Protein AF-A0A926HFA6-F1 (afdb_monomer)

Sequence (165 aa):
MVREMSLPEALQGIVALVVEFMQSDSCLVYLLEGDRLVLCASNDPDTTAVGKVSLKLDEGLTGWVARERRLLAITREAYTDPRFKYFKDLPEDTFESFLSAPVISRNHVVGVINVQHRAAHNHSGDELEMITTVGEQVGCLLMLARLDSGGIDLTHHAELVFSSR

Secondary structure (DSSP, 8-state):
-PPP--HHHHHHHHHHHHHHHHT-SEEEEEEEETTEEEEEEES-S-GGGTTT-EEETTSHHHHHHHHHT--EEE-S-GGGSTT----TTSS-S--SEEEEEEEEETTEEEEEEEEEESS-----HHHHHHHHHHHHHHHHHHHHHHHHHH----TTSSSSS----

Foldseek 3Di:
DDDDDDLLRVVQVLQVVLCVVVVFPKKWKFFDDPQKTFTRYMPDPDCPRHRPDIDGLQAAPFSVCQVVQDKDKQQFPSLVPPRHDDDPPDPDSQFGIKTKHFQDAPNHGGIMMMTTHNDGHDQDPVSNVVRNVSSPVSNVVVVVNVVVVVDPPPPPPDPDPPPDD

Structure (mmCIF, N/CA/C/O backbone):
data_AF-A0A926HFA6-F1
#
_entry.id   AF-A0A926HFA6-F1
#
loop_
_atom_site.group_PDB
_atom_site.id
_atom_site.type_symbol
_atom_site.label_atom_id
_atom_site.label_alt_id
_atom_site.label_comp_id
_atom_site.label_asym_id
_atom_site.label_entity_id
_atom_site.label_seq_id
_atom_site.pdbx_PDB_ins_code
_atom_site.Cartn_x
_atom_site.Cartn_y
_atom_site.Cartn_z
_atom_site.occupancy
_atom_site.B_iso_or_equiv
_atom_site.auth_seq_id
_atom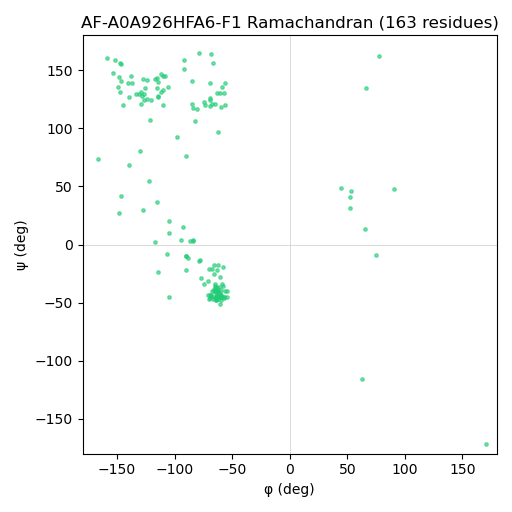_site.auth_comp_id
_atom_site.auth_asym_id
_atom_site.auth_atom_id
_atom_site.pdbx_PDB_model_num
ATOM 1 N N . MET A 1 1 ? 12.755 -1.376 28.988 1.00 39.31 1 MET A N 1
ATOM 2 C CA . MET A 1 1 ? 11.611 -0.450 29.115 1.00 39.31 1 MET A CA 1
ATOM 3 C C . MET A 1 1 ? 10.992 -0.350 27.733 1.00 39.31 1 MET A C 1
ATOM 5 O O . MET A 1 1 ? 11.656 0.164 26.843 1.00 39.31 1 MET A O 1
ATOM 9 N N . VAL A 1 2 ? 9.831 -0.968 27.504 1.00 51.59 2 VAL A N 1
ATOM 10 C CA . VAL A 1 2 ? 9.136 -0.861 26.211 1.00 51.59 2 VAL A CA 1
ATOM 11 C C . VAL A 1 2 ? 8.546 0.545 26.160 1.00 51.59 2 VAL A C 1
ATOM 13 O O . VAL A 1 2 ? 7.825 0.931 27.074 1.00 51.59 2 VAL A O 1
ATOM 16 N N . ARG A 1 3 ? 8.947 1.344 25.171 1.00 60.06 3 ARG A N 1
ATOM 17 C CA . ARG A 1 3 ? 8.405 2.688 24.959 1.00 60.06 3 ARG A CA 1
ATOM 18 C C . ARG A 1 3 ? 6.957 2.532 24.496 1.00 60.06 3 ARG A C 1
ATOM 20 O O . ARG A 1 3 ? 6.728 1.842 23.506 1.00 60.06 3 ARG A O 1
ATOM 27 N N . GLU A 1 4 ? 6.010 3.154 25.196 1.00 70.94 4 GLU A N 1
ATOM 28 C CA . GLU A 1 4 ? 4.662 3.338 24.653 1.00 70.94 4 GLU A CA 1
ATOM 29 C C . GLU A 1 4 ? 4.792 4.160 23.369 1.00 70.94 4 GLU A C 1
ATOM 31 O O . GLU A 1 4 ? 5.350 5.259 23.370 1.00 70.94 4 GLU A O 1
ATOM 36 N N . MET A 1 5 ? 4.374 3.566 22.258 1.00 81.06 5 MET A N 1
ATOM 37 C CA . MET A 1 5 ? 4.449 4.152 20.928 1.00 81.06 5 MET A CA 1
ATOM 38 C C . MET A 1 5 ? 3.023 4.382 20.448 1.00 81.06 5 MET A C 1
ATOM 40 O O . MET A 1 5 ? 2.198 3.469 20.491 1.00 81.06 5 MET A O 1
ATOM 44 N N . SER A 1 6 ? 2.728 5.600 20.006 1.00 90.50 6 SER A N 1
ATOM 45 C CA . SER A 1 6 ? 1.424 5.922 19.431 1.00 90.50 6 SER A CA 1
ATOM 46 C C . SER A 1 6 ? 1.219 5.185 18.103 1.00 90.50 6 SER A C 1
ATOM 48 O O . SER A 1 6 ? 2.180 4.822 17.420 1.00 90.50 6 SER A O 1
ATOM 50 N N . LEU A 1 7 ? -0.039 4.975 17.700 1.00 91.25 7 LEU A N 1
ATOM 51 C CA . LEU A 1 7 ? -0.348 4.331 16.420 1.00 91.25 7 LEU A CA 1
ATOM 52 C C . LEU A 1 7 ? 0.334 5.031 15.223 1.00 91.25 7 LEU A C 1
ATOM 54 O O . LEU A 1 7 ? 0.933 4.322 14.416 1.00 91.25 7 LEU A O 1
ATOM 58 N N . PRO A 1 8 ? 0.325 6.376 15.098 1.00 92.31 8 PRO A N 1
ATOM 59 C CA . PRO A 1 8 ? 1.038 7.049 14.013 1.00 92.31 8 PRO A CA 1
ATOM 60 C C . PRO A 1 8 ? 2.545 6.764 14.009 1.00 92.31 8 PRO A C 1
ATOM 62 O O . PRO A 1 8 ? 3.105 6.466 12.958 1.00 92.31 8 PRO A O 1
ATOM 65 N N . GLU A 1 9 ? 3.201 6.786 15.174 1.00 92.94 9 GLU A N 1
ATOM 66 C CA . GLU A 1 9 ? 4.629 6.451 15.279 1.00 92.94 9 GLU A CA 1
ATOM 67 C C . GLU A 1 9 ? 4.904 4.995 14.880 1.00 92.94 9 GLU A C 1
ATOM 69 O O . GLU A 1 9 ? 5.888 4.714 14.196 1.00 92.94 9 GLU A O 1
ATOM 74 N N . ALA A 1 10 ? 4.020 4.072 15.265 1.00 95.00 10 ALA A N 1
ATOM 75 C CA . ALA A 1 10 ? 4.133 2.662 14.920 1.00 95.00 10 ALA A CA 1
ATOM 76 C C . ALA A 1 10 ? 4.002 2.431 13.409 1.00 95.00 10 ALA A C 1
ATOM 78 O O . ALA A 1 10 ? 4.825 1.734 12.817 1.00 95.00 10 ALA A O 1
ATOM 79 N N . LEU A 1 11 ? 3.003 3.052 12.772 1.00 96.50 11 LEU A N 1
ATOM 80 C CA . LEU A 1 11 ? 2.820 2.985 11.321 1.00 96.50 11 LEU A CA 1
ATOM 81 C C . LEU A 1 11 ? 4.012 3.599 10.583 1.00 96.50 11 LEU A C 1
ATOM 83 O O . LEU A 1 11 ? 4.476 3.019 9.603 1.00 96.50 11 LEU A O 1
ATOM 87 N N . GLN A 1 12 ? 4.554 4.714 11.080 1.00 96.56 12 GLN A N 1
ATOM 88 C CA . GLN A 1 12 ? 5.748 5.330 10.504 1.00 96.56 12 GLN A CA 1
ATOM 89 C C . GLN A 1 12 ? 6.974 4.411 10.603 1.00 96.56 12 GLN A C 1
ATOM 91 O O . GLN A 1 12 ? 7.738 4.293 9.645 1.00 96.56 12 GLN A O 1
ATOM 96 N N . GLY A 1 13 ? 7.149 3.726 11.737 1.00 96.44 13 GLY A N 1
ATOM 97 C CA . GLY A 1 13 ? 8.206 2.730 11.913 1.00 96.44 13 GLY A CA 1
ATOM 98 C C . GLY A 1 13 ? 8.067 1.550 10.949 1.00 96.44 13 GLY A C 1
ATOM 99 O O . GLY A 1 13 ? 9.052 1.130 10.347 1.00 96.44 13 GLY A O 1
ATOM 100 N N . ILE A 1 14 ? 6.843 1.054 10.746 1.00 97.50 14 ILE A N 1
ATOM 101 C CA . ILE A 1 14 ? 6.556 -0.017 9.780 1.00 97.50 14 ILE A CA 1
ATOM 102 C C . ILE A 1 14 ? 6.888 0.434 8.358 1.00 97.50 14 ILE A C 1
ATOM 104 O O . ILE A 1 14 ? 7.567 -0.291 7.640 1.00 97.50 14 ILE A O 1
ATOM 108 N N . VAL A 1 15 ? 6.465 1.637 7.966 1.00 98.19 15 VAL A N 1
ATOM 109 C CA . VAL A 1 15 ? 6.790 2.206 6.653 1.00 98.19 15 VAL A CA 1
ATOM 110 C C . VAL A 1 15 ? 8.303 2.284 6.441 1.00 98.19 15 VAL A C 1
ATOM 112 O O . VAL A 1 15 ? 8.784 1.868 5.391 1.00 98.19 15 VAL A O 1
ATOM 115 N N . ALA A 1 16 ? 9.062 2.751 7.436 1.00 97.81 16 ALA A N 1
ATOM 116 C CA . ALA A 1 16 ? 10.520 2.821 7.341 1.00 97.81 16 ALA A CA 1
ATOM 117 C C . ALA A 1 16 ? 11.160 1.435 7.137 1.00 97.81 16 ALA A C 1
ATOM 119 O O . ALA A 1 16 ? 12.000 1.276 6.253 1.00 97.81 16 ALA A O 1
ATOM 120 N N . LEU A 1 17 ? 10.720 0.427 7.898 1.00 97.88 17 LEU A N 1
ATOM 121 C CA . LEU A 1 17 ? 11.214 -0.949 7.772 1.00 97.88 17 LEU A CA 1
ATOM 122 C C . LEU A 1 17 ? 10.857 -1.577 6.420 1.00 97.88 17 LEU A C 1
ATOM 124 O O . LEU A 1 17 ? 11.681 -2.273 5.831 1.00 97.88 17 LEU A O 1
ATOM 128 N N . VAL A 1 18 ? 9.644 -1.331 5.917 1.00 98.44 18 VAL A N 1
ATOM 129 C CA . VAL A 1 18 ? 9.215 -1.825 4.602 1.00 98.44 18 VAL A CA 1
ATOM 130 C C . VAL A 1 18 ? 10.051 -1.189 3.499 1.00 98.44 18 VAL A C 1
ATOM 132 O O . VAL A 1 18 ? 10.530 -1.910 2.633 1.00 98.44 18 VAL A O 1
ATOM 135 N N . VAL A 1 19 ? 10.286 0.124 3.550 1.00 98.06 19 VAL A N 1
ATOM 136 C CA . VAL A 1 19 ? 11.141 0.814 2.572 1.00 98.06 19 VAL A CA 1
ATOM 137 C C . VAL A 1 19 ? 12.559 0.262 2.579 1.00 98.06 19 VAL A C 1
ATOM 139 O O . VAL A 1 19 ? 13.114 0.003 1.513 1.00 98.06 19 VAL A O 1
ATOM 142 N N . GLU A 1 20 ? 13.137 0.059 3.763 1.00 97.94 20 GLU A N 1
ATOM 143 C CA . GLU A 1 20 ? 14.483 -0.491 3.902 1.00 97.94 20 GLU A CA 1
ATOM 144 C C . GLU A 1 20 ? 14.566 -1.923 3.363 1.00 97.94 20 GLU A C 1
ATOM 146 O O . GLU A 1 20 ? 15.472 -2.241 2.600 1.00 97.94 20 GLU A O 1
ATOM 151 N N . PHE A 1 21 ? 13.613 -2.789 3.703 1.00 97.44 21 PHE A N 1
ATOM 152 C CA . PHE A 1 21 ? 13.634 -4.174 3.238 1.00 97.44 21 PHE A CA 1
ATOM 153 C C . PHE A 1 21 ? 13.369 -4.286 1.732 1.00 97.44 21 PHE A C 1
ATOM 155 O O . PHE A 1 21 ? 14.086 -4.998 1.034 1.00 97.44 21 PHE A O 1
ATOM 162 N N . MET A 1 22 ? 12.353 -3.577 1.231 1.00 97.38 22 MET A N 1
ATOM 163 C CA . MET A 1 22 ? 11.941 -3.631 -0.175 1.00 97.38 22 MET A CA 1
ATOM 164 C C . MET A 1 22 ? 12.858 -2.818 -1.092 1.00 97.38 22 MET A C 1
ATOM 166 O O . MET A 1 22 ? 12.755 -2.939 -2.307 1.00 97.38 22 MET A O 1
ATOM 170 N N . GLN A 1 23 ? 13.726 -1.958 -0.542 1.00 97.12 23 GLN A N 1
ATOM 171 C CA . GLN A 1 23 ? 14.514 -0.986 -1.313 1.00 97.12 23 GLN A CA 1
ATOM 172 C C . GLN A 1 23 ? 13.618 -0.136 -2.240 1.00 97.12 23 GLN A C 1
ATOM 174 O O . GLN A 1 23 ? 13.941 0.110 -3.404 1.00 97.12 23 GLN A O 1
ATOM 179 N N . S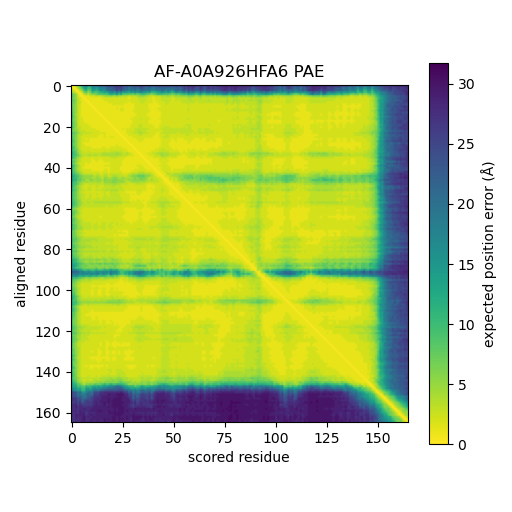ER A 1 24 ? 12.449 0.266 -1.734 1.00 96.44 24 SER A N 1
ATOM 180 C CA . SER A 1 24 ? 11.412 0.953 -2.511 1.00 96.44 24 SER A CA 1
ATOM 181 C C . SER A 1 24 ? 11.537 2.472 -2.454 1.00 96.44 24 SER A C 1
ATOM 183 O O . SER A 1 24 ? 11.925 3.028 -1.428 1.00 96.44 24 SER A O 1
ATOM 185 N N . ASP A 1 25 ? 11.094 3.159 -3.503 1.00 95.62 25 ASP A N 1
ATOM 186 C CA . ASP A 1 25 ? 11.048 4.624 -3.541 1.00 95.62 25 ASP A CA 1
ATOM 187 C C . ASP A 1 25 ? 9.901 5.197 -2.694 1.00 95.62 25 ASP A C 1
ATOM 189 O O . ASP A 1 25 ? 10.038 6.266 -2.094 1.00 95.62 25 ASP A O 1
ATOM 193 N N . SER A 1 26 ? 8.766 4.494 -2.630 1.00 95.62 26 SER A N 1
ATOM 194 C CA . SER A 1 26 ? 7.607 4.924 -1.850 1.00 95.62 26 SER A CA 1
ATOM 195 C C . SER A 1 26 ? 6.911 3.765 -1.149 1.00 95.62 26 SER A C 1
ATOM 197 O O . SER A 1 26 ?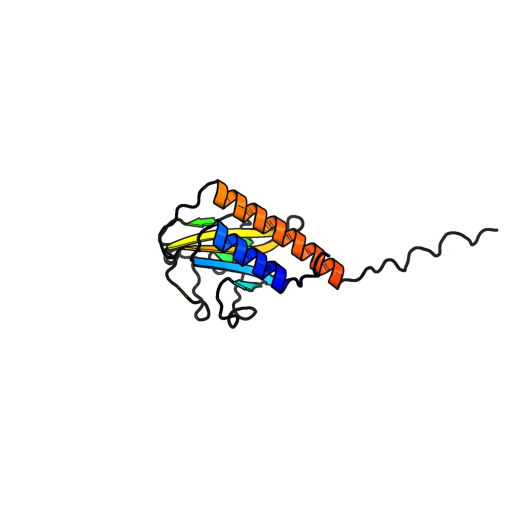 6.707 2.701 -1.730 1.00 95.62 26 SER A O 1
ATOM 199 N N . CYS A 1 27 ? 6.504 3.998 0.096 1.00 97.44 27 CYS A N 1
ATOM 200 C CA . CYS A 1 27 ? 5.615 3.131 0.849 1.00 97.44 27 CYS A CA 1
ATOM 201 C C . CYS A 1 27 ? 4.526 3.973 1.516 1.00 97.44 27 CYS A C 1
ATOM 203 O O . CYS A 1 27 ? 4.824 4.951 2.201 1.00 97.44 27 CYS A O 1
ATOM 205 N N . LEU A 1 28 ? 3.266 3.575 1.335 1.00 97.50 28 LEU A N 1
ATOM 206 C CA . LEU A 1 28 ? 2.084 4.307 1.793 1.00 97.50 28 LEU A CA 1
ATOM 207 C C . LEU A 1 28 ? 1.139 3.359 2.532 1.00 97.50 28 LEU A C 1
ATOM 209 O O . LEU A 1 28 ? 0.772 2.314 1.996 1.00 97.50 28 LEU A O 1
ATOM 213 N N . VAL A 1 29 ? 0.696 3.737 3.730 1.00 98.50 29 VAL A N 1
ATOM 214 C CA . VAL A 1 29 ? -0.318 2.990 4.489 1.00 98.50 29 VAL A CA 1
ATOM 215 C C . VAL A 1 29 ? -1.610 3.788 4.531 1.00 98.50 29 VAL A C 1
ATOM 217 O O . VAL A 1 29 ? -1.657 4.891 5.075 1.00 98.50 29 VAL A O 1
ATOM 220 N N . TYR A 1 30 ? -2.669 3.194 3.992 1.00 98.50 30 TYR A N 1
ATOM 221 C CA . TYR A 1 30 ? -4.024 3.719 4.029 1.00 98.50 30 TYR A CA 1
ATOM 222 C C . TYR A 1 30 ? -4.869 2.935 5.024 1.00 98.50 30 TYR A C 1
ATOM 224 O O . TYR A 1 30 ? -4.858 1.706 4.996 1.00 98.50 30 TYR A O 1
ATOM 232 N N . LEU A 1 31 ? -5.655 3.616 5.852 1.00 98.25 31 LEU A N 1
ATOM 233 C CA . LEU A 1 31 ? -6.622 2.983 6.747 1.00 98.25 31 LEU A CA 1
ATOM 234 C C . LEU A 1 31 ? -8.049 3.264 6.288 1.00 98.25 31 LEU A C 1
ATOM 236 O O . LEU A 1 31 ? -8.342 4.326 5.746 1.00 98.25 31 LEU A O 1
ATOM 240 N N . LEU A 1 32 ? -8.937 2.291 6.481 1.00 97.94 32 LEU A N 1
ATOM 241 C CA . LEU A 1 32 ? -10.346 2.422 6.138 1.00 97.94 32 LEU A CA 1
ATOM 242 C C . LEU A 1 32 ? -11.090 3.189 7.240 1.00 97.94 32 LEU A C 1
ATOM 244 O O . LEU A 1 32 ? -11.222 2.708 8.369 1.00 97.94 32 LEU A O 1
ATOM 248 N N . GLU A 1 33 ? -11.622 4.351 6.877 1.00 96.25 33 GLU A N 1
ATOM 249 C CA . GLU A 1 33 ? -12.460 5.213 7.703 1.00 96.25 33 GLU A CA 1
ATOM 250 C C . GLU A 1 33 ? -13.808 5.417 7.001 1.00 96.25 33 GLU A C 1
ATOM 252 O O . GLU A 1 33 ? -13.912 6.089 5.973 1.00 96.25 33 GLU A O 1
ATOM 257 N N . GLY A 1 34 ? -14.859 4.783 7.531 1.00 94.62 34 GLY A N 1
ATOM 258 C CA . GLY A 1 34 ? -16.156 4.732 6.855 1.00 94.62 34 GLY A CA 1
ATOM 259 C C . GLY A 1 34 ? -16.056 3.986 5.521 1.00 94.62 34 GLY A C 1
ATOM 260 O O . GLY A 1 34 ? -15.775 2.789 5.499 1.00 94.62 34 GLY A O 1
ATOM 261 N N . ASP A 1 35 ? -16.293 4.692 4.417 1.00 94.94 35 ASP A N 1
ATOM 262 C CA . ASP A 1 35 ? -16.229 4.180 3.043 1.00 94.94 35 ASP A CA 1
ATOM 263 C C . ASP A 1 35 ? -14.966 4.627 2.278 1.00 94.94 35 ASP A C 1
ATOM 265 O O . ASP A 1 35 ? -14.869 4.417 1.064 1.00 94.94 35 ASP A O 1
ATOM 269 N N . ARG A 1 36 ? -13.992 5.241 2.968 1.00 98.12 36 ARG A N 1
ATOM 270 C CA . ARG A 1 36 ? -12.781 5.803 2.354 1.00 98.12 36 ARG A CA 1
ATOM 271 C C . ARG A 1 36 ? -11.505 5.240 2.959 1.00 98.12 36 ARG A C 1
ATOM 273 O O . ARG A 1 36 ? -11.384 5.074 4.165 1.00 98.12 36 ARG A O 1
ATOM 280 N N . LEU A 1 37 ? -10.521 5.014 2.103 1.00 98.56 37 LEU A N 1
ATOM 281 C CA . LEU A 1 37 ? -9.137 4.764 2.476 1.00 98.56 37 LEU A CA 1
ATOM 282 C C . LEU A 1 37 ? -8.439 6.113 2.657 1.00 98.56 37 LEU A C 1
ATOM 284 O O . LEU A 1 37 ? -8.398 6.903 1.715 1.00 98.56 37 LEU A O 1
ATOM 288 N N . VAL A 1 38 ? -7.908 6.382 3.845 1.00 98.19 38 VAL A N 1
ATOM 289 C CA . VAL A 1 38 ? -7.222 7.629 4.214 1.00 98.19 38 VAL A CA 1
ATOM 290 C C . VAL A 1 38 ? -5.743 7.337 4.424 1.00 98.19 38 VAL A C 1
ATOM 292 O O . VAL A 1 38 ? -5.404 6.378 5.110 1.00 98.19 38 VAL A O 1
ATOM 295 N N . LEU A 1 39 ? -4.859 8.134 3.823 1.00 97.81 39 LEU A N 1
ATOM 296 C CA . LEU A 1 39 ? -3.414 7.993 4.001 1.00 97.81 39 LEU A CA 1
ATOM 297 C C . LEU A 1 39 ? -3.024 8.342 5.443 1.00 97.81 39 LEU A C 1
ATOM 299 O O . LEU A 1 39 ? -3.248 9.470 5.882 1.00 97.81 39 LEU A O 1
ATOM 303 N N . CYS A 1 40 ? -2.412 7.401 6.159 1.00 97.19 40 CYS A N 1
ATOM 304 C CA . CYS A 1 40 ? -2.057 7.552 7.574 1.00 97.19 40 CYS A CA 1
ATOM 305 C C . CYS A 1 40 ? -0.546 7.556 7.837 1.00 97.19 40 CYS A C 1
ATOM 307 O O . CYS A 1 40 ? -0.124 8.086 8.861 1.00 97.19 40 CYS A O 1
ATOM 309 N N . ALA A 1 41 ? 0.261 6.976 6.945 1.00 97.12 41 ALA A N 1
ATOM 310 C CA . ALA A 1 41 ? 1.720 7.009 7.039 1.00 97.12 41 ALA A CA 1
ATOM 311 C C . ALA A 1 41 ? 2.371 6.872 5.657 1.00 97.12 41 ALA A C 1
ATOM 313 O O . ALA A 1 41 ? 1.843 6.177 4.784 1.00 97.12 41 ALA A O 1
ATOM 314 N N . SER A 1 42 ? 3.525 7.513 5.482 1.00 96.31 42 SER A N 1
ATOM 315 C CA . SER A 1 42 ? 4.326 7.490 4.255 1.00 96.31 42 SER A CA 1
ATOM 316 C C . SER A 1 42 ? 5.806 7.695 4.559 1.00 96.31 42 SER A C 1
ATOM 318 O O . SER A 1 42 ? 6.161 8.237 5.601 1.00 96.31 42 SER A O 1
ATOM 320 N N . ASN A 1 43 ? 6.690 7.281 3.652 1.00 94.88 43 ASN A N 1
ATOM 321 C CA . ASN A 1 43 ? 8.125 7.581 3.743 1.00 94.88 43 ASN A CA 1
ATOM 322 C C . ASN A 1 43 ? 8.492 8.964 3.176 1.00 94.88 43 ASN A C 1
ATOM 324 O O . ASN A 1 43 ? 9.671 9.310 3.145 1.00 94.88 43 ASN A O 1
ATOM 328 N N . ASP A 1 44 ? 7.497 9.740 2.738 1.00 90.25 44 ASP A N 1
ATOM 329 C CA . ASP A 1 44 ? 7.663 11.147 2.383 1.00 90.25 44 ASP A CA 1
ATOM 330 C C . ASP A 1 44 ? 7.946 11.987 3.648 1.00 90.25 44 ASP A C 1
ATOM 332 O O . ASP A 1 44 ? 7.170 11.909 4.609 1.00 90.25 44 ASP A O 1
ATOM 336 N N . PRO A 1 45 ? 9.039 12.775 3.687 1.00 83.19 45 PRO A N 1
ATOM 337 C CA . PRO A 1 45 ? 9.292 13.736 4.759 1.00 83.19 45 PRO A CA 1
ATOM 338 C C . PRO A 1 45 ? 8.204 14.812 4.889 1.00 83.19 45 PRO A C 1
ATOM 340 O O . PRO A 1 45 ? 8.016 15.355 5.982 1.00 83.19 45 PRO A O 1
ATOM 343 N N . ASP A 1 46 ? 7.511 15.143 3.796 1.00 85.88 46 ASP A N 1
ATOM 344 C CA . ASP A 1 46 ? 6.368 16.046 3.806 1.00 85.88 46 ASP A CA 1
ATOM 345 C C . ASP A 1 46 ? 5.096 15.295 4.228 1.00 85.88 46 ASP A C 1
ATOM 347 O O . ASP A 1 46 ? 4.492 14.517 3.491 1.00 85.88 46 ASP A O 1
ATOM 351 N N . THR A 1 47 ? 4.650 15.561 5.454 1.00 85.19 47 THR A N 1
ATOM 352 C CA . THR A 1 47 ? 3.458 14.929 6.031 1.00 85.19 47 THR A CA 1
ATOM 353 C C . THR A 1 47 ? 2.153 15.615 5.628 1.00 85.19 47 THR A C 1
ATOM 355 O O . THR A 1 47 ? 1.084 15.216 6.091 1.00 85.19 47 THR A O 1
ATOM 358 N N . THR A 1 48 ? 2.181 16.633 4.759 1.00 89.06 48 THR A N 1
ATOM 359 C CA . THR A 1 48 ? 0.981 17.396 4.380 1.00 89.06 48 THR A CA 1
ATOM 360 C C . THR A 1 48 ? -0.086 16.566 3.668 1.00 89.06 48 THR A C 1
ATOM 362 O O . THR A 1 48 ? -1.253 16.975 3.702 1.00 89.06 48 THR A O 1
ATOM 365 N N . ALA A 1 49 ? 0.287 15.430 3.070 1.00 89.88 49 ALA A N 1
ATOM 366 C CA . ALA A 1 49 ? -0.618 14.469 2.443 1.00 89.88 49 ALA A CA 1
ATOM 367 C C . ALA A 1 49 ? -1.355 13.574 3.458 1.00 89.88 49 ALA A C 1
ATOM 369 O O . ALA A 1 49 ? -2.484 13.138 3.197 1.00 89.88 49 ALA A O 1
ATOM 370 N N . VAL A 1 50 ? -0.744 13.308 4.619 1.00 93.44 50 VAL A N 1
ATOM 371 C CA . VAL A 1 50 ? -1.303 12.440 5.665 1.00 93.44 50 VAL A CA 1
ATOM 372 C C . VAL A 1 50 ? -2.600 13.050 6.204 1.00 93.44 50 VAL A C 1
ATOM 374 O O . VAL A 1 50 ? -2.678 14.239 6.509 1.00 93.44 50 VAL A O 1
ATOM 377 N N . GLY A 1 51 ? -3.657 12.240 6.266 1.00 93.75 51 GLY A N 1
ATOM 378 C CA . GLY A 1 51 ? -5.005 12.656 6.663 1.00 93.75 51 GLY A CA 1
ATOM 379 C C . GLY A 1 51 ? -5.780 13.464 5.612 1.00 93.75 51 GLY A C 1
ATOM 380 O O . GLY A 1 51 ? -6.975 13.689 5.791 1.00 93.75 51 GLY A O 1
ATOM 381 N N . LYS A 1 52 ? -5.149 13.889 4.508 1.00 93.88 52 LYS A N 1
ATOM 382 C CA . LYS A 1 52 ? -5.816 14.632 3.420 1.00 93.88 52 LYS A CA 1
ATOM 383 C C . LYS A 1 52 ? -6.060 13.767 2.194 1.00 93.88 52 LYS A C 1
ATOM 385 O O . LYS A 1 52 ? -7.154 13.786 1.624 1.00 93.88 52 LYS A O 1
ATOM 390 N N . VAL A 1 53 ? -5.052 12.996 1.794 1.00 95.25 53 VAL A N 1
ATOM 391 C CA . VAL A 1 53 ? -5.164 12.074 0.668 1.00 95.25 53 VAL A CA 1
ATOM 392 C C . VAL A 1 53 ? -6.095 10.936 1.062 1.00 95.25 53 VAL A C 1
ATOM 394 O O . VAL A 1 53 ? -5.836 10.184 2.002 1.00 95.25 53 VAL A O 1
ATOM 397 N N . SER A 1 54 ? -7.196 10.808 0.325 1.00 97.19 54 SER A N 1
ATOM 398 C CA . SER A 1 54 ? -8.139 9.712 0.503 1.00 97.19 54 SER A CA 1
ATOM 399 C C . SER A 1 54 ? -8.804 9.306 -0.803 1.00 97.19 54 SER A C 1
ATOM 401 O O . SER A 1 54 ? -8.950 10.108 -1.730 1.00 97.19 54 SER A O 1
ATOM 403 N N . LEU A 1 55 ? -9.269 8.064 -0.853 1.00 97.75 55 LEU A N 1
ATOM 404 C CA . LEU A 1 55 ? -9.969 7.503 -2.001 1.00 97.75 55 LEU A CA 1
ATOM 405 C C . LEU A 1 55 ? -11.041 6.504 -1.587 1.00 97.75 55 LEU A C 1
ATOM 407 O O . LEU A 1 55 ? -10.973 5.911 -0.513 1.00 97.75 55 LEU A O 1
ATOM 411 N N . LYS A 1 56 ? -12.040 6.330 -2.446 1.00 97.88 56 LYS A N 1
ATOM 412 C CA . LYS A 1 56 ? -13.068 5.304 -2.270 1.00 97.88 56 LYS A CA 1
ATOM 413 C C . LYS A 1 56 ? -12.551 3.925 -2.685 1.00 97.88 56 LYS A C 1
ATOM 415 O O . LYS A 1 56 ? -11.560 3.801 -3.399 1.00 97.88 56 LYS A O 1
ATOM 420 N N . LEU A 1 57 ? -13.268 2.881 -2.277 1.00 96.94 57 LEU A N 1
ATOM 421 C CA . LEU A 1 57 ? -12.951 1.487 -2.621 1.00 96.94 57 LEU A CA 1
ATOM 422 C C . LEU A 1 57 ? -13.090 1.163 -4.121 1.00 96.94 57 LEU A C 1
ATOM 424 O O . LEU A 1 57 ? -12.587 0.145 -4.587 1.00 96.94 57 LEU A O 1
ATOM 428 N N . ASP A 1 58 ? -13.789 1.994 -4.892 1.00 96.50 58 ASP A N 1
ATOM 429 C CA . ASP A 1 58 ? -13.917 1.875 -6.346 1.00 96.50 58 ASP A CA 1
ATOM 430 C C . ASP A 1 58 ? -12.900 2.715 -7.128 1.00 96.50 58 ASP A C 1
ATOM 432 O O . ASP A 1 58 ? -12.910 2.703 -8.358 1.00 96.50 58 ASP A O 1
ATOM 436 N N . GLU A 1 59 ? -11.982 3.382 -6.433 1.00 97.06 59 GLU A N 1
ATOM 437 C CA . GLU A 1 59 ? -10.973 4.250 -7.021 1.00 97.06 59 GLU A CA 1
ATOM 438 C C . GLU A 1 59 ? -9.566 3.686 -6.811 1.00 97.06 59 GLU A C 1
ATOM 440 O O . GLU A 1 59 ? -9.215 3.241 -5.719 1.00 97.06 59 GLU A O 1
ATOM 445 N N . GLY A 1 60 ? -8.702 3.791 -7.821 1.00 96.94 60 GLY A N 1
ATOM 446 C CA . GLY A 1 60 ? -7.294 3.445 -7.645 1.00 96.94 60 GLY A CA 1
ATOM 447 C C . GLY A 1 60 ? -7.012 1.938 -7.652 1.00 96.94 60 GLY A C 1
ATOM 448 O O . GLY A 1 60 ? -7.872 1.097 -7.375 1.00 96.94 60 GLY A O 1
ATOM 449 N N . LEU A 1 61 ? -5.740 1.597 -7.858 1.00 97.81 61 LEU A N 1
ATOM 450 C CA . LEU A 1 61 ? -5.213 0.263 -7.554 1.00 97.81 61 LEU A CA 1
ATOM 451 C C . LEU A 1 61 ? -5.390 -0.069 -6.064 1.00 97.81 61 LEU A C 1
ATOM 453 O O . LEU A 1 61 ? -5.787 -1.178 -5.720 1.00 97.81 61 LEU A O 1
ATOM 457 N N . THR A 1 62 ? -5.180 0.920 -5.190 1.00 98.12 62 THR A N 1
ATOM 458 C CA . THR A 1 62 ? -5.363 0.796 -3.737 1.00 98.12 62 THR A CA 1
ATOM 459 C C . THR A 1 62 ? -6.802 0.408 -3.370 1.00 98.12 62 THR A C 1
ATOM 461 O O . THR A 1 62 ? -7.006 -0.530 -2.602 1.00 98.12 62 THR A O 1
ATOM 464 N N . GLY A 1 63 ? -7.817 1.076 -3.937 1.00 98.38 63 GLY A N 1
ATOM 465 C CA . GLY A 1 63 ? -9.220 0.732 -3.683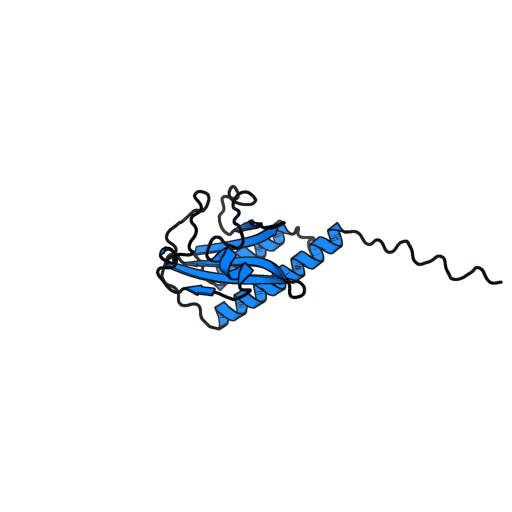 1.00 98.38 63 GLY A CA 1
ATOM 466 C C . GLY A 1 63 ? -9.574 -0.652 -4.222 1.00 98.38 63 GLY A C 1
ATOM 467 O O . GLY A 1 63 ? -10.226 -1.433 -3.529 1.00 98.38 63 GLY A O 1
ATOM 468 N N . TRP A 1 64 ? -9.055 -1.007 -5.404 1.00 98.56 64 TRP A N 1
ATOM 469 C CA . TRP A 1 64 ? -9.211 -2.350 -5.963 1.00 98.56 64 TRP A CA 1
ATOM 470 C C . TRP A 1 64 ? -8.666 -3.434 -5.020 1.00 98.56 64 TRP A C 1
ATOM 472 O O . TRP A 1 64 ? -9.368 -4.406 -4.754 1.00 98.56 64 TRP A O 1
ATOM 482 N N . VAL A 1 65 ? -7.466 -3.255 -4.455 1.00 98.75 65 VAL A N 1
ATOM 483 C CA . VAL A 1 65 ? -6.872 -4.203 -3.491 1.00 98.75 65 VAL A CA 1
ATOM 484 C C . VAL A 1 65 ? -7.742 -4.358 -2.248 1.00 98.75 65 VAL A C 1
ATOM 486 O O . VAL A 1 65 ? -7.988 -5.483 -1.804 1.00 98.75 65 VAL A O 1
ATOM 489 N N . ALA A 1 66 ? -8.262 -3.249 -1.717 1.00 98.50 66 ALA A N 1
ATOM 490 C CA . ALA A 1 66 ? -9.168 -3.290 -0.577 1.00 98.50 66 ALA A CA 1
ATOM 491 C C . ALA A 1 66 ? -10.471 -4.039 -0.894 1.00 98.50 66 ALA A C 1
ATOM 493 O O . ALA A 1 66 ? -10.916 -4.864 -0.098 1.00 98.50 66 ALA A O 1
ATOM 494 N N . ARG A 1 67 ? -11.074 -3.775 -2.059 1.00 97.94 67 ARG A N 1
ATOM 495 C CA . ARG A 1 67 ? -12.351 -4.371 -2.468 1.00 97.94 67 ARG A CA 1
ATOM 496 C C . ARG A 1 67 ? -12.229 -5.857 -2.782 1.00 97.94 67 ARG A C 1
ATOM 498 O O . ARG A 1 67 ? -13.049 -6.646 -2.321 1.00 97.94 67 ARG A O 1
ATOM 505 N N . GLU A 1 68 ? -11.219 -6.239 -3.558 1.00 98.00 68 GLU A N 1
ATOM 506 C CA . GLU A 1 68 ? -11.014 -7.635 -3.955 1.00 98.00 68 GLU A CA 1
ATOM 507 C C . GLU A 1 68 ? -10.375 -8.470 -2.841 1.00 98.00 68 GLU A C 1
ATOM 509 O O . GLU A 1 68 ? -10.372 -9.700 -2.924 1.00 98.00 68 GLU A O 1
ATOM 514 N N . ARG A 1 69 ? -9.831 -7.815 -1.803 1.00 97.75 69 ARG A N 1
ATOM 515 C CA . ARG A 1 69 ? -9.091 -8.443 -0.702 1.00 97.75 69 ARG A CA 1
ATOM 516 C C . ARG A 1 69 ? -7.965 -9.336 -1.234 1.00 97.75 69 ARG A C 1
ATOM 518 O O . ARG A 1 69 ? -7.803 -10.489 -0.835 1.00 97.75 69 ARG A O 1
ATOM 525 N N . ARG A 1 70 ? -7.205 -8.809 -2.193 1.00 97.62 70 ARG A N 1
ATOM 526 C CA . ARG A 1 70 ? -6.157 -9.546 -2.904 1.00 97.62 70 ARG A CA 1
ATOM 527 C C . ARG A 1 70 ? -4.911 -8.702 -3.056 1.00 97.62 70 ARG A C 1
ATOM 529 O O . ARG A 1 70 ? -5.003 -7.527 -3.389 1.00 97.62 70 ARG A O 1
ATOM 536 N N . LEU A 1 71 ? -3.768 -9.353 -2.864 1.00 98.00 71 LEU A N 1
ATOM 537 C CA . LEU A 1 71 ? -2.466 -8.818 -3.229 1.00 98.00 71 LEU A CA 1
ATOM 538 C C . LEU A 1 71 ? -2.455 -8.459 -4.721 1.00 98.00 71 LEU A C 1
ATOM 540 O O . LEU A 1 71 ? -2.969 -9.214 -5.552 1.00 98.00 71 LEU A O 1
ATOM 544 N N . LEU A 1 72 ? -1.850 -7.327 -5.056 1.00 98.56 72 LEU A N 1
ATOM 545 C CA . LEU A 1 72 ? -1.625 -6.888 -6.425 1.00 98.56 72 LEU A CA 1
ATOM 546 C C . LEU A 1 72 ? -0.144 -6.578 -6.615 1.00 98.56 72 LEU A C 1
ATOM 548 O O . LEU A 1 72 ? 0.416 -5.810 -5.841 1.00 98.56 72 LEU A O 1
ATOM 552 N N . ALA A 1 73 ? 0.458 -7.136 -7.661 1.00 98.50 73 ALA A N 1
ATOM 553 C CA . ALA A 1 73 ? 1.827 -6.844 -8.062 1.00 98.50 73 ALA A CA 1
ATOM 554 C C . ALA A 1 73 ? 1.854 -6.501 -9.556 1.00 98.50 73 ALA A C 1
ATOM 556 O O . ALA A 1 73 ? 1.445 -7.307 -10.394 1.00 98.50 73 ALA A O 1
ATOM 557 N N . ILE A 1 74 ? 2.326 -5.302 -9.881 1.00 98.44 74 ILE A N 1
ATOM 558 C CA . ILE A 1 74 ? 2.548 -4.808 -11.238 1.00 98.44 74 ILE A CA 1
ATOM 559 C C . ILE A 1 74 ? 4.032 -4.475 -11.351 1.00 98.44 74 ILE A C 1
ATOM 561 O O . ILE A 1 74 ? 4.565 -3.721 -10.541 1.00 98.44 74 ILE A O 1
ATOM 565 N N . THR A 1 75 ? 4.711 -5.069 -12.330 1.00 98.00 75 THR A N 1
ATOM 566 C CA . THR A 1 75 ? 6.178 -5.017 -12.416 1.00 98.00 75 THR A CA 1
ATOM 567 C C . THR A 1 75 ? 6.710 -3.831 -13.214 1.00 98.00 75 THR A C 1
ATOM 569 O O . THR A 1 75 ? 7.874 -3.463 -13.058 1.00 98.00 75 THR A O 1
ATOM 572 N N . ARG A 1 76 ? 5.882 -3.263 -14.094 1.00 97.50 76 ARG A N 1
ATOM 573 C CA . ARG A 1 76 ? 6.188 -2.119 -14.958 1.00 97.50 76 ARG A CA 1
ATOM 574 C C . ARG A 1 76 ? 4.909 -1.432 -15.416 1.00 97.50 76 ARG A C 1
ATOM 576 O O . ARG A 1 76 ? 3.853 -2.066 -15.423 1.00 97.50 76 ARG A O 1
ATOM 583 N N . GLU A 1 77 ? 5.046 -0.185 -15.852 1.00 95.88 77 GLU A N 1
ATOM 584 C CA . GLU A 1 77 ? 3.984 0.640 -16.424 1.00 95.88 77 GLU A CA 1
ATOM 585 C C . GLU A 1 77 ? 2.729 0.724 -15.535 1.00 95.88 77 GLU A C 1
ATOM 587 O O . GLU A 1 77 ? 1.615 0.865 -16.040 1.00 95.88 77 GLU A O 1
ATOM 592 N N . ALA A 1 78 ? 2.874 0.656 -14.205 1.00 96.38 78 ALA A N 1
ATOM 593 C CA . ALA A 1 78 ? 1.739 0.689 -13.280 1.00 96.38 78 ALA A CA 1
ATOM 594 C C . ALA A 1 78 ? 0.896 1.965 -13.424 1.00 96.38 78 ALA A C 1
ATOM 596 O O . ALA A 1 78 ? -0.329 1.901 -13.324 1.00 96.38 78 ALA A O 1
ATOM 597 N N . TYR A 1 79 ? 1.528 3.097 -13.748 1.00 93.81 79 TYR A N 1
ATOM 598 C CA . TYR A 1 79 ? 0.854 4.359 -14.071 1.00 93.81 79 TYR A CA 1
ATOM 599 C C . TYR A 1 79 ? -0.055 4.286 -15.312 1.00 93.81 79 TYR A C 1
ATOM 601 O O . TYR A 1 79 ? -0.908 5.150 -15.489 1.00 93.81 79 TYR A O 1
ATOM 609 N N . THR A 1 80 ? 0.100 3.276 -16.176 1.00 95.25 80 THR A N 1
ATOM 610 C CA . THR A 1 80 ? -0.767 3.062 -17.350 1.00 95.25 80 THR A CA 1
ATOM 611 C C . THR A 1 80 ? -1.973 2.170 -17.054 1.00 95.25 80 THR A C 1
ATOM 613 O O . THR A 1 80 ? -2.872 2.064 -17.893 1.00 95.25 80 THR A O 1
ATOM 616 N N . ASP A 1 81 ? -2.024 1.529 -15.877 1.00 96.38 81 ASP A N 1
ATOM 617 C C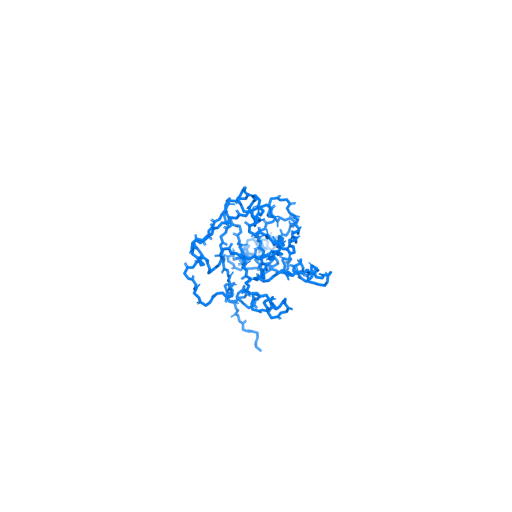A . ASP A 1 81 ? -3.161 0.694 -15.499 1.00 96.38 81 ASP A CA 1
ATOM 618 C C . ASP A 1 81 ? -4.436 1.559 -15.462 1.00 96.38 81 ASP A C 1
ATOM 620 O O . ASP A 1 81 ? -4.441 2.608 -14.814 1.00 96.38 81 ASP A O 1
ATOM 624 N N . PRO A 1 82 ? -5.549 1.141 -16.095 1.00 95.12 82 PRO A N 1
ATOM 625 C CA . PRO A 1 82 ? -6.786 1.927 -16.121 1.00 95.12 82 PRO A CA 1
ATOM 626 C C . PRO A 1 82 ? -7.362 2.259 -14.740 1.00 95.12 82 PRO A C 1
ATOM 628 O O . PRO A 1 82 ? -8.198 3.152 -14.613 1.00 95.12 82 PRO A O 1
ATOM 631 N N . ARG A 1 83 ? -6.963 1.511 -13.706 1.00 96.00 83 ARG A N 1
ATOM 632 C CA . ARG A 1 83 ? -7.369 1.736 -12.318 1.00 96.00 83 ARG A CA 1
ATOM 633 C C . ARG A 1 83 ? -6.436 2.701 -11.597 1.00 96.00 83 ARG A C 1
ATOM 635 O O . ARG A 1 83 ? -6.768 3.082 -10.482 1.00 96.00 83 ARG A O 1
ATOM 642 N N . PHE A 1 84 ? -5.277 3.058 -12.151 1.00 93.75 84 PHE A N 1
ATOM 643 C CA . PHE A 1 84 ? -4.317 3.940 -11.494 1.00 93.75 84 PHE A CA 1
ATOM 644 C C . PHE A 1 84 ? -4.961 5.293 -11.175 1.00 93.75 84 PHE A C 1
ATOM 646 O O . PHE A 1 84 ? -5.690 5.869 -11.983 1.00 93.75 84 PHE A O 1
ATOM 653 N N . LYS A 1 85 ? -4.719 5.797 -9.961 1.00 92.38 85 LYS A N 1
ATOM 654 C CA . LYS A 1 85 ? -5.267 7.073 -9.500 1.00 92.38 85 LYS A CA 1
ATOM 655 C C . LYS A 1 85 ? -4.145 7.994 -9.058 1.00 92.38 85 LYS A C 1
ATOM 657 O O . LYS A 1 85 ? -3.379 7.659 -8.162 1.00 92.38 85 LYS A O 1
ATOM 662 N N . TYR A 1 86 ? -4.131 9.177 -9.656 1.00 88.81 86 TYR A N 1
ATOM 663 C CA . TYR A 1 86 ? -3.183 10.243 -9.373 1.00 88.81 86 TYR A CA 1
ATOM 664 C C . TYR A 1 86 ? -3.630 11.105 -8.191 1.00 88.81 86 TYR A C 1
ATOM 666 O O . TYR A 1 86 ? -4.809 11.458 -8.077 1.00 88.81 86 TYR A O 1
ATOM 674 N N . PHE A 1 87 ? -2.671 11.506 -7.357 1.00 87.62 87 PHE A N 1
ATOM 675 C CA . PHE A 1 87 ? -2.865 12.479 -6.285 1.00 87.62 87 PHE A CA 1
ATOM 676 C C . PHE A 1 87 ? -1.825 13.583 -6.428 1.00 87.62 87 PHE A C 1
ATOM 678 O O . PHE A 1 87 ? -0.635 13.307 -6.437 1.00 87.62 87 PHE A O 1
ATOM 685 N N . LYS A 1 88 ? -2.278 14.837 -6.522 1.00 84.75 88 LYS A N 1
ATOM 686 C CA . LYS A 1 88 ? -1.386 16.001 -6.666 1.00 84.75 88 LYS A CA 1
ATOM 687 C C . LYS A 1 88 ? -0.518 16.245 -5.434 1.00 84.75 88 LYS A C 1
ATOM 689 O O . LYS A 1 88 ? 0.532 16.858 -5.550 1.00 84.75 88 LYS A O 1
ATOM 694 N N . ASP A 1 89 ? -0.999 15.795 -4.280 1.00 82.81 89 ASP A N 1
ATOM 695 C CA . ASP A 1 89 ? -0.334 15.952 -2.990 1.00 82.81 89 ASP A CA 1
ATOM 696 C C . ASP A 1 89 ? 0.680 14.825 -2.711 1.00 82.81 89 ASP A C 1
ATOM 698 O O . ASP A 1 89 ? 1.228 14.776 -1.619 1.00 82.81 89 ASP A O 1
ATOM 702 N N . LEU A 1 90 ? 0.900 13.896 -3.654 1.00 83.00 90 LEU A N 1
ATOM 703 C CA . LEU A 1 90 ? 1.924 12.855 -3.546 1.00 83.00 90 LEU A CA 1
ATOM 704 C C . LEU A 1 90 ? 3.077 13.136 -4.517 1.00 83.00 90 LEU A C 1
ATOM 706 O O . LEU A 1 90 ? 2.831 13.639 -5.614 1.00 83.00 90 LEU A O 1
ATOM 710 N N . PRO A 1 91 ? 4.323 12.810 -4.128 1.00 65.56 91 PRO A N 1
ATOM 711 C CA . PRO A 1 91 ? 5.513 13.334 -4.785 1.00 65.56 91 PRO A CA 1
ATOM 712 C C . PRO A 1 91 ? 5.709 12.846 -6.220 1.00 65.56 91 PRO A C 1
ATOM 714 O O . PRO A 1 91 ? 6.401 13.538 -6.958 1.00 65.56 91 PRO A O 1
ATOM 717 N N . GLU A 1 92 ? 5.108 11.725 -6.649 1.00 72.31 92 GLU A N 1
ATOM 718 C CA . GLU A 1 92 ? 5.258 11.231 -8.024 1.00 72.31 92 GLU A CA 1
ATOM 719 C C . GLU A 1 92 ? 4.043 10.486 -8.580 1.00 72.31 92 GLU A C 1
ATOM 721 O O . GLU A 1 92 ? 3.352 9.735 -7.890 1.00 72.31 92 GLU A O 1
ATOM 726 N N . ASP A 1 93 ? 3.823 10.686 -9.878 1.00 68.94 93 ASP A N 1
ATOM 727 C CA . ASP A 1 93 ? 2.745 10.122 -10.680 1.00 68.94 93 ASP A CA 1
ATOM 728 C C . ASP A 1 93 ? 3.205 9.016 -11.650 1.00 68.94 93 ASP A C 1
ATOM 730 O O . ASP A 1 93 ? 2.372 8.323 -12.229 1.00 68.94 93 ASP A O 1
ATOM 734 N N . THR A 1 94 ? 4.510 8.778 -11.799 1.00 80.81 94 THR A N 1
ATOM 735 C CA . THR A 1 94 ? 5.067 7.875 -12.826 1.00 80.81 94 THR A CA 1
ATOM 736 C C . THR A 1 94 ? 5.774 6.639 -12.267 1.00 80.81 94 THR A C 1
ATOM 738 O O . THR A 1 94 ? 6.779 6.199 -12.819 1.00 80.81 94 THR A O 1
ATOM 741 N N . PHE A 1 95 ? 5.281 6.057 -11.172 1.00 90.56 95 PHE A N 1
ATOM 742 C CA . PHE A 1 95 ? 5.846 4.804 -10.662 1.00 90.56 95 PHE A CA 1
ATOM 743 C C . PHE A 1 95 ? 5.633 3.654 -11.654 1.00 90.56 95 PHE A C 1
ATOM 745 O O . PHE A 1 95 ? 4.502 3.310 -12.002 1.00 90.56 95 PHE A O 1
ATOM 752 N N . GLU A 1 96 ? 6.733 3.052 -12.102 1.00 95.88 96 GLU A N 1
ATOM 753 C CA . GLU A 1 96 ? 6.730 1.900 -13.004 1.00 95.88 96 GLU A CA 1
ATOM 754 C C . GLU A 1 96 ? 6.178 0.652 -12.310 1.00 95.88 96 GLU A C 1
ATOM 756 O O . GLU A 1 96 ? 5.359 -0.060 -12.885 1.00 95.88 96 GLU A O 1
ATOM 761 N N . SER A 1 97 ? 6.593 0.383 -11.071 1.00 97.75 97 SER A N 1
ATOM 762 C CA . SER A 1 97 ? 6.175 -0.806 -10.325 1.00 97.75 97 SER A CA 1
ATOM 763 C C . SER A 1 97 ? 5.277 -0.455 -9.137 1.00 97.75 97 SER A C 1
ATOM 765 O O . SER A 1 97 ? 5.427 0.590 -8.497 1.00 97.75 97 SER A O 1
ATOM 767 N N . PHE A 1 98 ? 4.340 -1.357 -8.837 1.00 97.88 98 PHE A N 1
ATOM 768 C CA . PHE A 1 98 ? 3.376 -1.215 -7.752 1.00 97.88 98 PHE A CA 1
ATOM 769 C C . PHE A 1 98 ? 3.089 -2.576 -7.112 1.00 97.88 98 PHE A C 1
ATOM 771 O O . PHE A 1 98 ? 2.574 -3.485 -7.766 1.00 97.88 98 PHE A O 1
ATOM 778 N N . LEU A 1 99 ? 3.375 -2.705 -5.821 1.00 98.69 99 LEU A N 1
ATOM 779 C CA . LEU A 1 99 ? 2.969 -3.818 -4.971 1.00 98.69 99 LEU A CA 1
ATOM 780 C C . LEU A 1 99 ? 2.013 -3.302 -3.903 1.00 98.69 99 LEU A C 1
ATOM 782 O O . LEU A 1 99 ? 2.249 -2.269 -3.287 1.00 98.69 99 LEU A O 1
ATOM 786 N N . SER A 1 100 ? 0.914 -4.007 -3.676 1.00 98.62 100 SER A N 1
ATOM 787 C CA . SER A 1 100 ? -0.070 -3.589 -2.688 1.00 98.62 100 SER A CA 1
ATOM 788 C C . SER A 1 100 ? -0.776 -4.770 -2.059 1.00 98.62 100 SER A C 1
ATOM 790 O O . SER A 1 100 ? -1.178 -5.708 -2.753 1.00 98.62 100 SER A O 1
ATOM 792 N N . ALA A 1 101 ? -0.923 -4.710 -0.738 1.00 98.81 101 ALA A N 1
ATOM 793 C CA . ALA A 1 101 ? -1.529 -5.749 0.077 1.00 98.81 101 ALA A CA 1
ATOM 794 C C . ALA A 1 101 ? -2.645 -5.172 0.959 1.00 98.81 101 ALA A C 1
ATOM 796 O O . ALA A 1 101 ? -2.510 -4.065 1.493 1.00 98.81 101 ALA A O 1
ATOM 797 N N . PRO A 1 102 ? -3.749 -5.913 1.161 1.00 98.69 102 PRO A N 1
ATOM 798 C CA . PRO A 1 102 ? -4.770 -5.506 2.110 1.00 98.69 102 PRO A CA 1
ATOM 799 C C . PRO A 1 102 ? -4.236 -5.612 3.545 1.00 98.69 102 PRO A C 1
ATOM 801 O O . PRO A 1 102 ? -3.609 -6.599 3.922 1.00 98.69 102 PRO A O 1
ATOM 804 N N . VAL A 1 103 ? -4.563 -4.628 4.378 1.00 98.69 103 VAL A N 1
ATOM 805 C CA . VAL A 1 103 ? -4.405 -4.722 5.833 1.00 98.69 103 VAL A CA 1
ATOM 806 C C . VAL A 1 103 ? -5.638 -5.432 6.380 1.00 98.69 103 VAL A C 1
ATOM 808 O O . VAL A 1 103 ? -6.760 -4.936 6.233 1.00 98.69 103 VAL A O 1
ATOM 811 N N . ILE A 1 104 ? -5.451 -6.599 6.997 1.00 97.31 104 ILE A N 1
ATOM 812 C CA . ILE A 1 104 ? -6.553 -7.472 7.421 1.00 97.31 104 ILE A CA 1
ATOM 813 C C . ILE A 1 104 ? -6.598 -7.565 8.943 1.00 97.31 104 ILE A C 1
ATOM 815 O O . ILE A 1 104 ? -5.628 -7.948 9.583 1.00 97.31 104 ILE A O 1
ATOM 819 N N . SER A 1 105 ? -7.766 -7.296 9.526 1.00 94.94 105 SER A N 1
ATOM 820 C CA . SER A 1 105 ? -8.042 -7.512 10.946 1.00 94.94 105 SER A CA 1
ATOM 821 C C . SER A 1 105 ? -9.323 -8.322 11.111 1.00 94.94 105 SER A C 1
ATOM 823 O O . SER A 1 105 ? -10.352 -7.984 10.528 1.00 94.94 105 SER A O 1
ATOM 825 N N . ARG A 1 106 ? -9.275 -9.425 11.873 1.00 89.44 106 ARG A N 1
ATOM 826 C C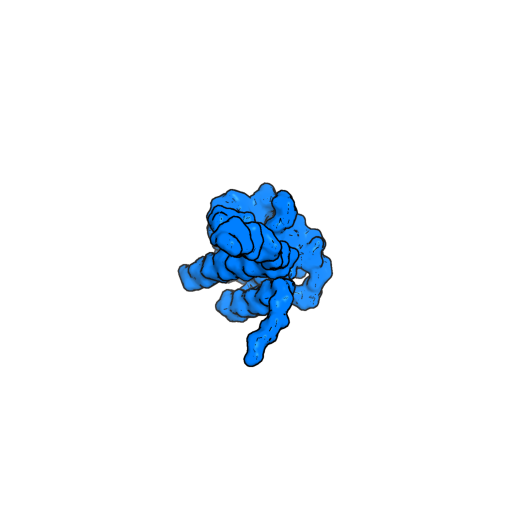A . ARG A 1 106 ? -10.414 -10.347 12.084 1.00 89.44 106 ARG A CA 1
ATOM 827 C C . ARG A 1 106 ? -11.175 -10.676 10.790 1.00 89.44 106 ARG A C 1
ATOM 829 O O . ARG A 1 106 ? -12.399 -10.574 10.743 1.00 89.44 106 ARG A O 1
ATOM 836 N N . ASN A 1 107 ? -10.451 -11.042 9.732 1.00 90.25 107 ASN A N 1
ATO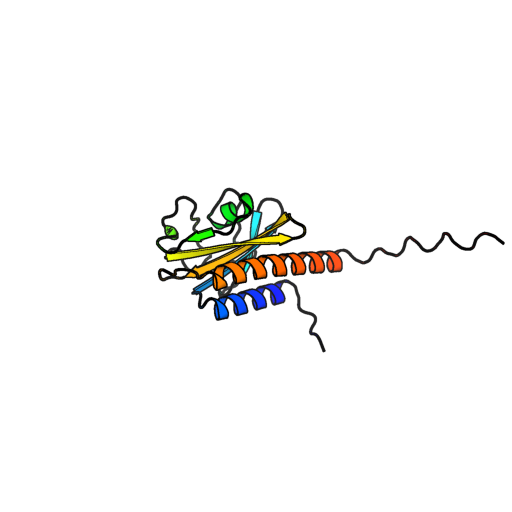M 837 C CA . ASN A 1 107 ? -11.017 -11.385 8.421 1.00 90.25 107 ASN A CA 1
ATOM 838 C C . ASN A 1 107 ? -11.718 -10.222 7.674 1.00 90.25 107 ASN A C 1
ATOM 840 O O . ASN A 1 107 ? -12.404 -10.472 6.686 1.00 90.25 107 ASN A O 1
ATOM 844 N N . HIS A 1 108 ? -11.530 -8.973 8.106 1.00 94.69 108 HIS A N 1
ATOM 845 C CA . HIS A 1 108 ? -12.027 -7.766 7.442 1.00 94.69 108 HIS A CA 1
ATOM 846 C C . HIS A 1 108 ? -10.862 -6.915 6.943 1.00 94.69 108 HIS A C 1
ATOM 848 O O . HIS A 1 108 ? -9.831 -6.817 7.608 1.00 94.69 108 HIS A O 1
ATOM 854 N N . VAL A 1 109 ? -11.033 -6.280 5.785 1.00 97.94 109 VAL A N 1
ATOM 855 C CA . VAL A 1 109 ? -10.081 -5.278 5.298 1.00 97.94 109 VAL A CA 1
ATOM 856 C C . VAL A 1 109 ? -10.273 -4.003 6.109 1.00 97.94 109 VAL A C 1
ATOM 858 O O . VAL A 1 109 ? -11.373 -3.460 6.164 1.00 97.94 109 VAL A O 1
ATOM 861 N N . VAL A 1 110 ? -9.203 -3.542 6.751 1.00 98.06 110 VAL A N 1
ATOM 862 C CA . VAL A 1 110 ? -9.184 -2.313 7.564 1.00 98.06 110 VAL A CA 1
ATOM 863 C C . VAL A 1 110 ? -8.232 -1.257 7.005 1.00 98.06 110 VAL A C 1
ATOM 865 O O . VAL A 1 110 ? -8.080 -0.193 7.597 1.00 98.06 110 VAL A O 1
ATOM 868 N N . GLY A 1 111 ? -7.599 -1.538 5.869 1.00 98.50 111 GLY A N 1
ATOM 869 C CA . GLY A 1 111 ? -6.645 -0.655 5.218 1.00 98.50 111 GLY A CA 1
ATOM 870 C C . GLY A 1 111 ? -5.923 -1.343 4.065 1.00 98.50 111 GLY A C 1
ATOM 871 O O . GLY A 1 111 ? -6.260 -2.468 3.691 1.00 98.50 111 GLY A O 1
ATOM 872 N N . VAL A 1 112 ? -4.918 -0.672 3.519 1.00 98.81 112 VAL A N 1
ATOM 873 C CA . VAL A 1 112 ? -4.056 -1.149 2.434 1.00 98.81 112 VAL A CA 1
ATOM 874 C C . VAL A 1 112 ? -2.653 -0.593 2.644 1.00 98.81 112 VAL A C 1
ATOM 876 O O . VAL A 1 112 ? -2.504 0.568 3.021 1.00 98.81 112 VAL A O 1
ATOM 879 N N . ILE A 1 113 ? -1.634 -1.401 2.378 1.00 98.81 113 ILE A N 1
ATOM 880 C CA . ILE A 1 113 ? -0.245 -0.952 2.284 1.00 98.81 113 ILE A CA 1
ATOM 881 C C . ILE A 1 113 ? 0.216 -1.041 0.829 1.00 98.81 113 ILE A C 1
ATOM 883 O O . ILE A 1 113 ? -0.023 -2.048 0.164 1.00 98.81 113 ILE A O 1
ATOM 887 N N . ASN A 1 114 ? 0.856 0.017 0.340 1.00 98.25 114 ASN A N 1
ATOM 888 C CA . ASN A 1 114 ? 1.408 0.116 -1.007 1.00 98.25 114 ASN A CA 1
ATOM 889 C C . ASN A 1 114 ? 2.923 0.279 -0.936 1.00 98.25 114 ASN A C 1
ATOM 891 O O . ASN A 1 114 ? 3.406 1.031 -0.096 1.00 98.25 114 ASN A O 1
ATOM 895 N N . VAL A 1 115 ? 3.630 -0.347 -1.868 1.00 98.12 115 VAL A N 1
ATOM 896 C CA . VAL A 1 115 ? 5.070 -0.242 -2.115 1.00 98.12 115 VAL A CA 1
ATOM 897 C C . VAL A 1 115 ? 5.262 0.048 -3.600 1.00 98.12 115 VAL A C 1
ATOM 899 O O . VAL A 1 115 ? 4.620 -0.580 -4.444 1.00 98.12 115 VAL A O 1
ATOM 902 N N . GLN A 1 116 ? 6.080 1.040 -3.934 1.00 97.19 116 GLN A N 1
ATOM 903 C CA . GLN A 1 116 ? 6.226 1.534 -5.303 1.00 97.19 116 GLN A CA 1
ATOM 904 C C . GLN A 1 116 ? 7.691 1.791 -5.638 1.00 97.19 116 GLN A C 1
ATOM 906 O O . GLN A 1 116 ? 8.471 2.245 -4.795 1.00 97.19 116 GLN A O 1
ATOM 911 N N . HIS A 1 117 ? 8.036 1.522 -6.895 1.00 97.00 117 HIS A N 1
ATOM 912 C CA . HIS A 1 117 ? 9.373 1.733 -7.438 1.00 97.00 117 HIS A CA 1
ATOM 913 C C . HIS A 1 117 ? 9.280 2.600 -8.690 1.00 97.00 117 HIS A C 1
ATOM 915 O O . HIS A 1 117 ? 8.424 2.381 -9.553 1.00 97.00 117 HIS A O 1
ATOM 921 N N . ARG A 1 118 ? 10.165 3.595 -8.794 1.00 95.19 118 ARG A N 1
ATOM 922 C CA . ARG A 1 118 ? 10.270 4.462 -9.977 1.00 95.19 118 ARG A CA 1
ATOM 923 C C . ARG A 1 118 ? 10.712 3.672 -11.198 1.00 95.19 118 ARG A C 1
ATOM 925 O O . ARG A 1 118 ? 10.272 3.950 -12.303 1.00 95.19 118 ARG A O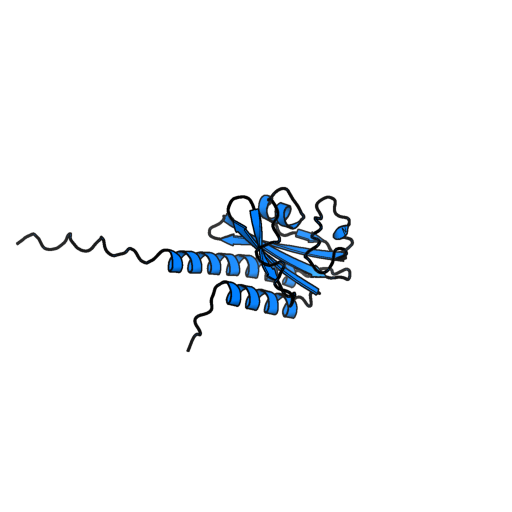 1
ATOM 932 N N . ALA A 1 119 ? 11.583 2.689 -10.988 1.00 96.12 119 ALA A N 1
ATOM 933 C CA . ALA A 1 119 ? 12.002 1.742 -12.008 1.00 96.12 119 ALA A CA 1
ATOM 934 C C . ALA A 1 119 ? 11.115 0.490 -12.000 1.00 96.12 119 ALA A C 1
ATOM 936 O O . ALA A 1 119 ? 10.496 0.148 -10.992 1.00 96.12 119 ALA A O 1
ATOM 937 N N . ALA A 1 120 ? 11.098 -0.227 -13.125 1.00 97.56 120 ALA A N 1
ATOM 938 C CA . ALA A 1 120 ? 10.481 -1.545 -13.184 1.00 97.56 120 ALA A CA 1
ATOM 939 C C . ALA A 1 120 ? 11.126 -2.472 -12.143 1.00 97.56 120 ALA A C 1
ATOM 941 O O . ALA A 1 120 ? 12.351 -2.598 -12.090 1.00 97.56 120 ALA A O 1
ATOM 942 N N . HIS A 1 121 ? 10.298 -3.144 -11.350 1.00 98.19 121 HIS A N 1
ATOM 943 C CA . HIS A 1 121 ? 10.742 -4.033 -10.282 1.00 98.19 121 HIS A CA 1
ATOM 944 C C . HIS A 1 121 ? 9.862 -5.275 -10.247 1.00 98.19 121 HIS A C 1
ATOM 946 O O . HIS A 1 121 ? 8.634 -5.187 -10.218 1.00 98.19 121 HIS A O 1
ATOM 952 N N . ASN A 1 122 ? 10.491 -6.446 -10.290 1.00 98.12 122 ASN A N 1
ATOM 953 C CA . ASN A 1 122 ? 9.787 -7.716 -10.208 1.00 98.12 122 ASN A CA 1
ATOM 954 C C . ASN A 1 122 ? 9.855 -8.234 -8.774 1.00 98.12 122 ASN A C 1
ATOM 956 O O . ASN A 1 122 ? 10.817 -8.914 -8.423 1.00 98.12 122 ASN A O 1
ATOM 960 N N . HIS A 1 123 ? 8.838 -7.900 -7.980 1.00 98.31 123 HIS A N 1
ATOM 961 C CA . HIS A 1 123 ? 8.736 -8.333 -6.590 1.00 98.31 123 HIS A CA 1
ATOM 962 C C . HIS A 1 123 ? 8.807 -9.866 -6.490 1.00 98.31 123 HIS A C 1
ATOM 964 O O . HIS A 1 123 ? 7.992 -10.592 -7.065 1.00 98.31 123 HIS A O 1
ATOM 970 N N . SER A 1 124 ? 9.811 -10.345 -5.769 1.00 98.31 124 SER A N 1
ATOM 971 C CA . SER A 1 124 ? 10.085 -11.746 -5.468 1.00 98.31 124 SER A CA 1
ATOM 972 C C . SER A 1 124 ? 9.039 -12.352 -4.531 1.00 98.31 124 SER A C 1
ATOM 974 O O . SER A 1 124 ? 8.297 -11.640 -3.861 1.00 98.31 124 SER A O 1
ATOM 976 N N . GLY A 1 125 ? 9.001 -13.687 -4.444 1.00 98.25 125 GLY A N 1
ATOM 977 C CA . GLY A 1 125 ? 8.098 -14.390 -3.523 1.00 98.25 125 GLY A CA 1
ATOM 978 C C . GLY A 1 125 ? 8.240 -13.923 -2.070 1.00 98.25 125 GLY A C 1
ATOM 979 O O . GLY A 1 125 ? 7.228 -13.701 -1.412 1.00 98.25 125 GLY A O 1
ATOM 980 N N . ASP A 1 126 ? 9.473 -13.681 -1.624 1.00 97.94 126 ASP A N 1
ATOM 981 C CA . ASP A 1 126 ? 9.774 -13.210 -0.269 1.00 97.94 126 ASP A CA 1
ATOM 982 C C . ASP A 1 126 ? 9.217 -11.798 -0.023 1.00 97.94 126 ASP A C 1
ATOM 984 O O . ASP A 1 126 ? 8.673 -11.521 1.044 1.00 97.94 126 ASP A O 1
ATOM 988 N N . GLU A 1 127 ? 9.280 -10.905 -1.017 1.00 98.38 127 GLU A N 1
ATOM 989 C CA . GLU A 1 127 ? 8.683 -9.564 -0.930 1.00 98.38 127 GLU A CA 1
ATOM 990 C C . GLU A 1 127 ? 7.147 -9.633 -0.884 1.00 98.38 127 GLU A C 1
ATOM 992 O O . GLU A 1 127 ? 6.513 -8.921 -0.101 1.00 98.38 127 GLU A O 1
ATOM 997 N N . LEU A 1 128 ? 6.533 -10.526 -1.672 1.00 98.56 128 LEU A N 1
ATOM 998 C CA . LEU A 1 128 ? 5.081 -10.749 -1.650 1.00 98.56 128 LEU A CA 1
ATOM 999 C C . LEU A 1 128 ? 4.608 -11.300 -0.292 1.00 98.56 128 LEU A C 1
ATOM 1001 O O . LEU A 1 128 ? 3.582 -10.863 0.241 1.00 98.56 128 LEU A O 1
ATOM 1005 N N . GLU A 1 129 ? 5.344 -12.254 0.278 1.00 98.19 129 GLU A N 1
ATOM 1006 C CA . GLU A 1 129 ? 5.046 -12.839 1.588 1.00 98.19 129 GLU A CA 1
ATOM 1007 C C . GLU A 1 129 ? 5.259 -11.822 2.714 1.00 98.19 129 GLU A C 1
ATOM 1009 O O . GLU A 1 129 ? 4.406 -11.678 3.597 1.00 98.19 129 GLU A O 1
ATOM 1014 N N . MET A 1 130 ? 6.353 -11.058 2.651 1.00 97.94 130 MET A N 1
ATOM 1015 C CA . MET A 1 130 ? 6.667 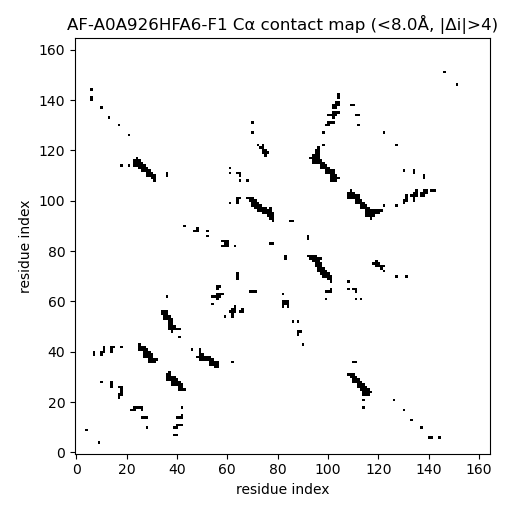-10.030 3.636 1.00 97.94 130 MET A CA 1
ATOM 1016 C C . MET A 1 130 ? 5.570 -8.967 3.686 1.00 97.94 130 MET A C 1
ATOM 1018 O O . MET A 1 130 ? 5.036 -8.707 4.766 1.00 97.94 130 MET A O 1
ATOM 1022 N N . ILE A 1 131 ? 5.166 -8.391 2.545 1.00 98.44 131 ILE A N 1
ATOM 1023 C CA . ILE A 1 131 ? 4.155 -7.322 2.553 1.00 98.44 131 ILE A CA 1
ATOM 1024 C C . ILE A 1 131 ? 2.791 -7.825 3.037 1.00 98.44 131 ILE A C 1
ATOM 1026 O O . ILE A 1 131 ? 2.067 -7.104 3.726 1.00 98.44 131 ILE A O 1
ATOM 1030 N N . THR A 1 132 ? 2.459 -9.081 2.724 1.00 98.19 132 THR A N 1
ATOM 1031 C CA . THR A 1 132 ? 1.238 -9.737 3.206 1.00 98.19 132 THR A CA 1
ATOM 1032 C C . THR A 1 132 ? 1.284 -9.881 4.725 1.00 98.19 132 THR A C 1
ATOM 1034 O O . THR A 1 132 ? 0.352 -9.465 5.414 1.00 98.19 132 THR A O 1
ATOM 1037 N N . THR A 1 133 ? 2.406 -10.372 5.255 1.00 97.94 133 THR A N 1
ATOM 1038 C CA . THR A 1 133 ? 2.638 -10.509 6.698 1.00 97.94 133 THR A CA 1
ATOM 1039 C C . THR A 1 133 ? 2.555 -9.155 7.400 1.00 97.94 133 THR A C 1
ATOM 1041 O O . THR A 1 133 ? 1.882 -9.027 8.423 1.00 97.94 133 THR A O 1
ATOM 1044 N N . VAL A 1 134 ? 3.177 -8.113 6.841 1.00 98.25 134 VAL A N 1
ATOM 1045 C CA . VAL A 1 134 ? 3.091 -6.748 7.378 1.00 98.25 134 VAL A CA 1
ATOM 1046 C C . VAL A 1 134 ? 1.643 -6.259 7.402 1.00 98.25 134 VAL A C 1
ATOM 1048 O O . VAL A 1 134 ? 1.208 -5.726 8.423 1.00 98.25 134 VAL A O 1
ATOM 1051 N N . GLY A 1 135 ? 0.871 -6.481 6.335 1.00 98.19 135 GLY A N 1
ATOM 1052 C CA . GLY A 1 135 ? -0.551 -6.134 6.287 1.00 98.19 135 GLY A CA 1
ATOM 1053 C C . GLY A 1 135 ? -1.367 -6.782 7.413 1.00 98.19 135 GLY A C 1
ATOM 1054 O O . GLY A 1 135 ? -2.216 -6.130 8.025 1.00 98.19 135 GLY A O 1
ATOM 1055 N N . GLU A 1 136 ? -1.085 -8.039 7.749 1.00 96.88 136 GLU A N 1
ATOM 1056 C CA . GLU A 1 136 ? -1.721 -8.733 8.875 1.00 96.88 136 GLU A CA 1
ATOM 1057 C C . GLU A 1 136 ? -1.280 -8.167 10.234 1.00 96.88 136 GLU A C 1
ATOM 1059 O O . GLU A 1 136 ? -2.120 -7.911 11.100 1.00 96.88 136 GLU A O 1
ATOM 1064 N N . GLN A 1 137 ? 0.018 -7.900 10.423 1.00 96.50 137 GLN A N 1
ATOM 1065 C CA . GLN A 1 137 ? 0.533 -7.330 11.675 1.00 96.50 137 GLN A CA 1
ATOM 1066 C C . GLN A 1 137 ? 0.011 -5.910 11.929 1.00 96.50 137 GLN A C 1
ATOM 1068 O O . GLN A 1 137 ? -0.362 -5.584 13.058 1.00 96.50 137 GLN A O 1
ATOM 1073 N N . VAL A 1 138 ? -0.099 -5.081 10.886 1.00 97.56 138 VAL A N 1
ATOM 1074 C CA . VAL A 1 138 ? -0.754 -3.767 10.975 1.00 97.56 138 VAL A CA 1
ATOM 1075 C C . VAL A 1 138 ? -2.219 -3.939 11.389 1.00 97.56 138 VAL A C 1
ATOM 1077 O O . VAL A 1 138 ? -2.705 -3.218 12.259 1.00 97.56 138 VAL A O 1
ATOM 1080 N N . GLY A 1 139 ? -2.930 -4.927 10.841 1.00 96.88 139 GLY A N 1
ATOM 1081 C CA . GLY A 1 139 ? -4.309 -5.224 11.232 1.00 96.88 139 GLY A CA 1
ATOM 1082 C C . GLY A 1 139 ? -4.462 -5.632 12.703 1.00 96.88 139 GLY A C 1
ATOM 1083 O O . GLY A 1 139 ? -5.435 -5.233 13.356 1.00 96.88 139 GLY A O 1
ATOM 1084 N N . CYS A 1 140 ? -3.498 -6.378 13.247 1.00 94.50 140 CYS A N 1
ATOM 1085 C CA . CYS A 1 140 ? -3.415 -6.704 14.673 1.00 94.50 140 CYS A CA 1
ATOM 1086 C C . CYS A 1 140 ? -3.145 -5.459 15.530 1.00 94.50 140 CYS A C 1
ATOM 1088 O O . CYS A 1 140 ? -3.849 -5.226 16.513 1.00 94.50 140 CYS A O 1
ATOM 1090 N N . LEU A 1 141 ? -2.181 -4.625 15.131 1.00 93.94 141 LEU A N 1
ATOM 1091 C CA . LEU A 1 141 ? -1.853 -3.369 15.811 1.00 93.94 141 LEU A CA 1
ATOM 1092 C C . LEU A 1 141 ? -3.073 -2.440 15.907 1.00 93.94 141 LEU A C 1
ATOM 1094 O O . LEU A 1 141 ? -3.371 -1.911 16.976 1.00 93.94 141 LEU A O 1
ATOM 1098 N N . LEU A 1 142 ? -3.821 -2.283 14.812 1.00 93.12 142 LEU A N 1
ATOM 1099 C CA . LEU A 1 142 ? -5.034 -1.459 14.777 1.00 93.12 142 LEU A CA 1
ATOM 1100 C C . LEU A 1 142 ? -6.131 -1.992 15.696 1.00 93.12 142 LEU A C 1
ATOM 1102 O O . LEU A 1 142 ? -6.863 -1.214 16.308 1.00 93.12 142 LEU A O 1
ATOM 1106 N N . MET A 1 143 ? -6.258 -3.315 15.795 1.00 90.94 143 MET A N 1
ATOM 1107 C CA . MET A 1 143 ? -7.204 -3.935 16.714 1.00 90.94 143 MET A CA 1
ATOM 1108 C C . MET A 1 143 ? -6.853 -3.608 18.168 1.00 90.94 143 MET A C 1
ATOM 1110 O O . MET A 1 143 ? -7.750 -3.245 18.925 1.00 90.94 143 MET A O 1
ATOM 1114 N N . LEU A 1 144 ? -5.574 -3.695 18.543 1.00 87.62 144 LEU A N 1
ATOM 1115 C CA . LEU A 1 144 ? -5.105 -3.360 19.891 1.00 87.62 144 LEU A CA 1
ATOM 1116 C C . LEU A 1 144 ? -5.313 -1.875 20.210 1.00 87.62 144 LEU A C 1
ATOM 1118 O O . LEU A 1 144 ? -5.931 -1.552 21.219 1.00 87.62 144 LEU A O 1
ATOM 1122 N N . ALA A 1 145 ? -4.925 -0.979 19.300 1.00 87.69 145 ALA A N 1
ATOM 1123 C CA . ALA A 1 145 ? -5.097 0.463 19.485 1.00 87.69 145 ALA A CA 1
ATOM 1124 C C . ALA A 1 145 ? -6.572 0.865 19.699 1.00 87.69 145 ALA A C 1
ATOM 1126 O O . ALA A 1 145 ? -6.878 1.761 20.489 1.00 87.69 145 ALA A O 1
ATOM 1127 N N . ARG A 1 146 ? -7.512 0.184 19.026 1.00 82.94 146 ARG A N 1
ATOM 1128 C CA . ARG A 1 146 ? -8.958 0.397 19.219 1.00 82.94 146 ARG A CA 1
ATOM 1129 C C . ARG A 1 146 ? -9.469 -0.127 20.563 1.00 82.94 146 ARG A C 1
ATOM 1131 O O . ARG A 1 146 ? -10.416 0.448 21.089 1.00 82.94 146 ARG A O 1
ATOM 1138 N N . LEU A 1 147 ? -8.874 -1.191 21.107 1.00 80.06 147 LEU A N 1
ATOM 1139 C CA . LEU A 1 147 ? -9.227 -1.714 22.432 1.00 80.06 147 LEU A CA 1
ATOM 1140 C C . LEU A 1 147 ? -8.763 -0.767 23.541 1.00 80.06 147 LEU A C 1
ATOM 1142 O O . LEU A 1 147 ? -9.550 -0.462 24.433 1.00 80.06 147 LEU A O 1
ATOM 1146 N N . ASP A 1 148 ? -7.545 -0.233 23.437 1.00 69.50 148 ASP A N 1
ATOM 1147 C CA . ASP A 1 148 ? -7.017 0.739 24.404 1.00 69.50 148 ASP A CA 1
ATOM 1148 C C . ASP A 1 148 ? -7.834 2.041 24.408 1.00 69.50 148 ASP A C 1
ATOM 1150 O O . ASP A 1 148 ? -8.127 2.603 25.461 1.00 69.50 148 ASP A O 1
ATOM 1154 N N . SER A 1 149 ? -8.289 2.475 23.228 1.00 59.72 149 SER A N 1
ATOM 1155 C CA . SER A 1 149 ? -9.183 3.634 23.071 1.00 59.72 149 SER A CA 1
ATOM 1156 C C . SER A 1 149 ? -10.606 3.380 23.594 1.00 59.72 149 SER A C 1
ATOM 1158 O O . SER A 1 149 ? -11.350 4.327 23.836 1.00 59.72 149 SER A O 1
ATOM 1160 N N . GLY A 1 150 ? -11.004 2.108 23.715 1.00 50.97 150 GLY A N 1
ATOM 1161 C CA . GLY A 1 150 ? -12.346 1.677 24.104 1.00 50.97 150 GLY A CA 1
ATOM 1162 C C . GLY A 1 150 ? -12.544 1.496 25.606 1.00 50.97 150 GLY A C 1
ATOM 1163 O O . GLY A 1 150 ? -13.687 1.360 26.029 1.00 50.97 150 GLY A O 1
ATOM 1164 N N . GLY A 1 151 ? -11.468 1.532 26.399 1.00 40.41 151 GLY A N 1
ATOM 1165 C CA . GLY A 1 151 ? -11.523 1.330 27.841 1.00 40.41 151 GLY A CA 1
ATOM 1166 C C . GLY A 1 151 ? -11.940 -0.093 28.215 1.00 40.41 151 GLY A C 1
ATOM 1167 O O . GLY A 1 151 ? -12.899 -0.675 27.714 1.00 40.41 151 GLY A O 1
ATOM 1168 N N . ILE A 1 152 ? -11.219 -0.665 29.165 1.00 47.34 152 ILE A N 1
ATOM 1169 C CA . ILE A 1 152 ? -11.722 -1.791 29.935 1.00 47.34 152 ILE A CA 1
ATOM 1170 C C . ILE A 1 152 ? -12.967 -1.299 30.689 1.00 47.34 152 ILE A C 1
ATOM 1172 O O . ILE A 1 152 ? -12.842 -0.705 31.755 1.00 47.34 152 ILE A O 1
ATOM 1176 N N . ASP A 1 153 ? -14.163 -1.546 30.158 1.00 39.41 153 ASP A N 1
ATOM 1177 C CA . ASP A 1 153 ? -15.377 -1.598 30.971 1.00 39.41 153 ASP A CA 1
ATOM 1178 C C . ASP A 1 153 ? -15.576 -3.044 31.444 1.00 39.41 153 ASP A C 1
ATOM 1180 O O . ASP A 1 153 ? -16.351 -3.825 30.896 1.00 39.41 153 ASP A O 1
ATOM 1184 N N . LEU A 1 154 ? -14.774 -3.436 32.437 1.00 45.38 154 LEU A N 1
ATOM 1185 C CA . LEU A 1 154 ? -14.957 -4.673 33.207 1.00 45.38 154 LEU A CA 1
ATOM 1186 C C . LEU A 1 154 ? -15.522 -4.388 34.609 1.00 45.38 154 LEU A C 1
ATOM 1188 O O . LEU A 1 154 ? -15.436 -5.236 35.494 1.00 45.38 154 LEU A O 1
ATOM 1192 N N . THR A 1 155 ? -16.150 -3.230 34.832 1.00 40.28 155 THR A N 1
ATOM 1193 C CA . THR A 1 155 ? -16.650 -2.842 36.165 1.00 40.28 155 THR A CA 1
ATOM 1194 C C . THR A 1 155 ? -18.104 -3.214 36.454 1.00 40.28 155 THR A C 1
ATOM 1196 O O . THR A 1 155 ? -18.652 -2.745 37.446 1.00 40.28 155 THR A O 1
ATOM 1199 N N . HIS A 1 156 ? -18.731 -4.102 35.672 1.00 37.72 156 HIS A N 1
ATOM 1200 C CA . HIS A 1 156 ? -20.105 -4.544 35.958 1.00 37.72 156 HIS A CA 1
ATOM 1201 C C . HIS A 1 156 ? -20.351 -6.059 36.029 1.00 37.72 156 HIS A C 1
ATOM 1203 O O . HIS A 1 156 ? -21.476 -6.502 35.829 1.00 37.72 156 HIS A O 1
ATOM 1209 N N . HIS A 1 157 ? -19.360 -6.865 36.431 1.00 43.38 157 HIS A N 1
ATOM 1210 C CA . HIS A 1 157 ? -19.617 -8.243 36.888 1.00 43.38 157 HIS A CA 1
ATOM 1211 C C . HIS A 1 157 ? -18.762 -8.644 38.102 1.00 43.38 157 HIS A C 1
ATOM 1213 O O . HIS A 1 157 ? -17.910 -9.522 38.013 1.00 43.38 157 HIS A O 1
ATOM 1219 N N . ALA A 1 158 ? -19.020 -8.030 39.262 1.00 40.16 158 ALA A N 1
ATOM 1220 C CA . ALA A 1 158 ? -18.577 -8.566 40.556 1.00 40.16 158 ALA A CA 1
ATOM 1221 C C . ALA A 1 158 ? -19.524 -8.245 41.736 1.00 40.16 158 ALA A C 1
ATOM 1223 O O . ALA A 1 158 ? -19.087 -8.237 42.880 1.00 40.16 158 ALA A O 1
ATOM 1224 N N . GLU A 1 159 ? -20.824 -8.039 41.495 1.00 38.72 159 GLU A N 1
ATOM 1225 C CA . GLU A 1 159 ? -21.845 -7.990 42.562 1.00 38.72 159 GLU A CA 1
ATOM 1226 C C . GLU A 1 159 ? -22.948 -9.036 42.335 1.00 38.72 159 GLU A C 1
ATOM 1228 O O . GLU A 1 159 ? -24.124 -8.714 42.261 1.00 38.72 159 GLU A O 1
ATOM 1233 N N . LEU A 1 160 ? -22.587 -10.314 42.190 1.00 47.41 160 LEU A N 1
ATOM 1234 C CA . LEU A 1 160 ? -23.551 -11.427 42.261 1.00 47.41 160 LEU A CA 1
ATOM 1235 C C . LEU A 1 160 ? -22.920 -12.693 42.867 1.00 47.41 160 LEU A C 1
ATOM 1237 O O . LEU A 1 160 ? -23.157 -13.801 42.406 1.00 47.41 160 LEU A O 1
ATOM 1241 N N . VAL A 1 161 ? -22.120 -12.553 43.924 1.00 48.53 161 VAL A N 1
ATOM 1242 C CA . VAL A 1 161 ? -21.818 -13.643 44.867 1.00 48.53 161 VAL A CA 1
ATOM 1243 C C . VAL A 1 161 ? -21.635 -12.972 46.229 1.00 48.53 161 VAL A C 1
ATOM 1245 O O . VAL A 1 161 ? -20.919 -11.986 46.303 1.00 48.53 161 VAL A O 1
ATOM 1248 N N . PHE A 1 162 ? -22.284 -13.475 47.280 1.00 46.03 162 PHE A N 1
ATOM 1249 C CA . PHE A 1 162 ? -22.373 -12.908 48.645 1.00 46.03 162 PHE A CA 1
ATOM 1250 C C . PHE A 1 162 ? -23.548 -11.954 48.941 1.00 46.03 162 PHE A C 1
ATOM 1252 O O . PHE A 1 162 ? -23.407 -10.957 49.636 1.00 46.03 162 PHE A O 1
ATOM 1259 N N . SER A 1 163 ? -24.763 -12.347 48.554 1.00 45.62 163 SER A N 1
ATOM 1260 C CA . SER A 1 163 ? -25.905 -12.203 49.473 1.00 45.62 163 SER A CA 1
ATOM 1261 C C . SER A 1 163 ? -26.648 -13.529 49.548 1.00 45.62 163 SER A C 1
ATOM 1263 O O . SER A 1 163 ? -27.601 -13.792 48.821 1.00 45.62 163 SER A O 1
ATOM 1265 N N . SER A 1 164 ? -26.097 -14.435 50.352 1.00 47.38 164 SER A N 1
ATOM 1266 C CA . SER A 1 164 ? -26.735 -15.672 50.809 1.00 47.38 164 SER A CA 1
ATOM 1267 C C . SER A 1 164 ? -25.912 -16.238 51.964 1.00 47.38 164 SER A C 1
ATOM 1269 O O . SER A 1 164 ? -25.166 -17.199 51.774 1.00 47.38 164 SER A O 1
ATOM 1271 N N . ARG A 1 165 ? -26.006 -15.595 53.132 1.00 42.59 165 ARG A N 1
ATOM 1272 C CA . ARG A 1 165 ? -26.096 -16.206 54.472 1.00 42.59 165 ARG A CA 1
ATOM 1273 C C . ARG A 1 165 ? -26.035 -15.144 55.557 1.00 42.59 165 ARG A C 1
ATOM 1275 O O . ARG A 1 165 ? -25.162 -14.261 55.452 1.00 42.59 165 ARG A O 1
#

Radius of gyration: 18.94 Å; Cα contacts (8 Å, |Δi|>4): 291; chains: 1; bounding box: 41×34×72 Å

Solvent-accessible surface area (backbone atoms only — not comparable to full-atom values): 9255 Å² total; per-residue (Å²): 131,86,76,91,67,54,70,63,59,49,47,39,52,50,32,51,52,49,29,64,74,67,70,39,78,41,28,41,35,26,36,54,56,92,74,29,36,30,29,61,32,52,71,58,90,70,61,81,32,49,76,65,44,65,42,42,48,92,37,29,56,67,14,43,22,43,68,70,65,35,73,45,78,35,41,50,58,34,56,70,41,93,46,50,66,84,55,92,74,48,99,73,73,69,36,14,10,37,37,35,21,34,13,36,35,95,95,36,71,49,20,33,40,37,40,28,24,67,50,68,42,78,81,47,72,68,55,56,50,48,48,42,52,49,16,38,52,51,20,50,51,54,52,52,56,53,49,69,75,61,51,90,83,74,87,86,80,84,88,85,78,88,91,85,130

Mean predicted aligned error: 7.25 Å

Nearest PDB structures (foldseek):
  3e0y-assembly1_A  TM=8.884E-01  e=2.923E-12  Geobacter sulfurreducens
  5w10-assembly2_C  TM=8.306E-01  e=2.700E-09  Leptospira interrogans serovar Copenhageni str. Fiocruz L1-130
  2zmf-assembly1_B  TM=8.059E-01  e=1.329E-09  Homo sapiens
  5w10-assembly2_B  TM=8.451E-01  e=4.821E-09  Leptospira interrogans serovar Copenhageni str. Fiocruz L1-130
  5w10-assembly1_D  TM=8.252E-01  e=4.238E-09  Leptospira interrogans serovar Copenhageni str. Fiocruz L1-130

pLDDT: mean 88.53, std 17.17, range [37.72, 98.81]